Protein AF-A0A969QS92-F1 (afdb_monomer_lite)

pLDDT: mean 75.15, std 17.14, range [39.53, 95.5]

Sequence (93 aa):
MQKATPLILVLFLAATATFLSLRTPSPKVAPAPETKSAVPTPDEKKPPQTAKTDTAVTTKVTPRPWPQASSDIAVDSGATFGTLENGMRYIIY

Radius of gyration: 28.9 Å; chains: 1; bounding box: 85×34×48 Å

Foldseek 3Di:
DPVCVVVVVVVVVVVVVVVVVPPDDDPPPDPDDDDDDDDDDDDDDDDPPPDPPDPPDQDQDDADDDPVVVDPDDDDPQWDWDADRSRDIDIGD

Structure (mmCIF, N/CA/C/O backbone):
data_AF-A0A969QS92-F1
#
_entr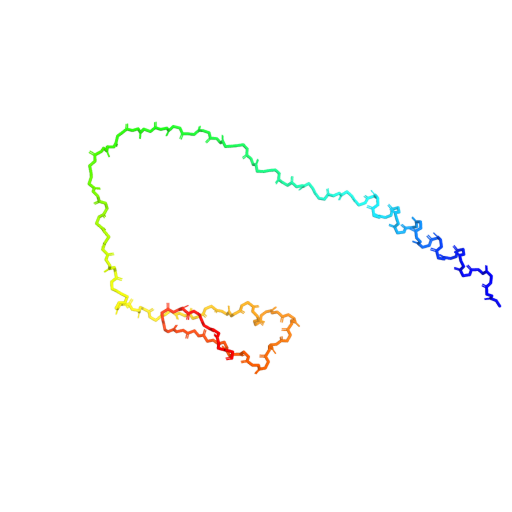y.id   AF-A0A969QS92-F1
#
loop_
_atom_site.group_PDB
_atom_site.id
_atom_site.type_symbol
_atom_site.label_atom_id
_atom_site.label_alt_id
_atom_site.label_comp_id
_atom_site.label_asym_id
_atom_site.label_entity_id
_atom_site.label_seq_id
_atom_site.pdbx_PDB_ins_code
_atom_site.Cartn_x
_atom_site.Cartn_y
_atom_site.Cartn_z
_atom_site.occupancy
_atom_site.B_iso_or_equiv
_atom_site.auth_seq_id
_atom_site.auth_comp_id
_atom_site.auth_asym_id
_atom_site.auth_atom_id
_atom_site.pdbx_PDB_model_num
ATOM 1 N N . MET A 1 1 ? 40.922 18.600 -23.308 1.00 53.62 1 MET A N 1
ATOM 2 C CA . MET A 1 1 ? 39.967 17.811 -24.121 1.00 53.62 1 MET A CA 1
ATOM 3 C C . MET A 1 1 ? 38.517 18.161 -23.739 1.00 53.62 1 MET A C 1
ATOM 5 O O . MET A 1 1 ? 37.822 17.332 -23.182 1.00 53.62 1 MET A O 1
ATOM 9 N N . GLN A 1 2 ? 38.056 19.398 -23.988 1.00 62.22 2 GLN A N 1
ATOM 10 C CA . GLN A 1 2 ? 36.732 19.901 -23.536 1.00 62.22 2 GLN A CA 1
ATOM 11 C C . GLN A 1 2 ? 35.783 20.303 -24.683 1.00 62.22 2 GLN A C 1
ATOM 13 O O . GLN A 1 2 ? 34.661 20.729 -24.439 1.00 62.22 2 GLN A O 1
ATOM 18 N N . LYS A 1 3 ? 36.214 20.188 -25.947 1.00 66.31 3 LYS A N 1
ATOM 19 C CA . LYS A 1 3 ? 35.459 20.719 -27.099 1.00 66.31 3 LYS A CA 1
ATOM 20 C C . LYS A 1 3 ? 34.402 19.760 -27.669 1.00 66.31 3 LYS A C 1
ATOM 22 O O . LYS A 1 3 ? 33.610 20.180 -28.501 1.00 66.31 3 LYS A O 1
ATOM 27 N N . ALA A 1 4 ? 34.375 18.500 -27.226 1.00 71.12 4 ALA A N 1
ATOM 28 C CA . ALA A 1 4 ? 33.439 17.485 -27.728 1.00 71.12 4 ALA A CA 1
ATOM 29 C C . ALA A 1 4 ? 32.167 17.340 -26.873 1.00 71.12 4 ALA A C 1
ATOM 31 O O . ALA A 1 4 ? 31.170 16.801 -27.344 1.00 71.12 4 ALA A O 1
ATOM 32 N N . THR A 1 5 ? 32.175 17.853 -25.641 1.00 74.81 5 THR A N 1
ATOM 33 C CA . THR A 1 5 ? 31.052 17.771 -24.697 1.00 74.81 5 THR A CA 1
ATOM 34 C C . THR A 1 5 ? 29.718 18.279 -25.262 1.00 74.81 5 THR A C 1
ATOM 36 O O . THR A 1 5 ? 28.731 17.556 -25.128 1.00 74.81 5 THR A O 1
ATOM 39 N N . PRO A 1 6 ? 29.635 19.448 -25.938 1.00 79.50 6 PRO A N 1
ATOM 40 C CA . PRO A 1 6 ? 28.355 19.901 -26.485 1.00 79.50 6 PRO A CA 1
ATOM 41 C C . PRO A 1 6 ? 27.856 19.000 -27.623 1.00 79.50 6 PRO A C 1
ATOM 43 O O . PRO A 1 6 ? 26.657 18.768 -27.737 1.00 79.50 6 PRO A O 1
ATOM 46 N N . LEU A 1 7 ? 28.762 18.436 -28.426 1.00 84.50 7 LEU A N 1
ATOM 47 C CA . LEU A 1 7 ? 28.401 17.564 -29.545 1.00 84.50 7 LEU A CA 1
ATOM 48 C C . LEU A 1 7 ? 27.865 16.213 -29.053 1.00 84.50 7 LEU A C 1
ATOM 50 O O . LEU A 1 7 ? 26.883 15.707 -29.588 1.00 84.50 7 LEU A O 1
ATOM 54 N N . ILE A 1 8 ? 28.451 15.673 -27.982 1.00 85.19 8 ILE A N 1
ATOM 55 C CA . ILE A 1 8 ? 27.971 14.450 -27.328 1.00 85.19 8 ILE A CA 1
ATOM 56 C C . ILE A 1 8 ? 26.578 14.673 -26.721 1.00 85.19 8 ILE A C 1
ATOM 58 O O . ILE A 1 8 ? 25.694 13.839 -26.908 1.00 85.19 8 ILE A O 1
ATOM 62 N N . LEU A 1 9 ? 26.344 15.808 -26.051 1.00 86.62 9 LEU A N 1
ATOM 63 C CA . LEU A 1 9 ? 25.036 16.126 -25.465 1.00 86.62 9 LEU A CA 1
ATOM 64 C C . LEU A 1 9 ? 23.934 16.251 -26.523 1.00 86.62 9 LEU A C 1
ATOM 66 O O . LEU A 1 9 ? 22.850 15.702 -26.338 1.00 86.62 9 LEU A O 1
ATOM 70 N N . VAL A 1 10 ? 24.216 16.913 -27.650 1.00 89.56 10 VAL A N 1
ATOM 71 C CA . VAL A 1 10 ? 23.263 17.009 -28.769 1.00 89.56 10 VAL A CA 1
ATOM 72 C C . VAL A 1 10 ? 22.968 15.629 -29.358 1.00 89.56 10 VAL A C 1
ATOM 74 O O . VAL A 1 10 ? 21.818 15.335 -29.677 1.00 89.56 10 VAL A O 1
ATOM 77 N N . LEU A 1 11 ? 23.971 14.752 -29.444 1.00 90.56 11 LEU A N 1
ATOM 78 C CA . LEU A 1 11 ? 23.796 13.398 -29.966 1.00 90.56 11 LEU A CA 1
ATOM 79 C C . LEU A 1 11 ? 22.919 12.533 -29.046 1.00 90.56 11 LEU A C 1
ATOM 81 O O . LEU A 1 11 ? 22.016 11.850 -29.529 1.00 90.56 11 LEU A O 1
ATOM 85 N N . PHE A 1 12 ? 23.101 12.623 -27.725 1.00 92.50 12 PHE A N 1
ATOM 86 C CA . PHE A 1 12 ? 22.213 11.965 -26.759 1.00 92.50 12 PHE A CA 1
ATOM 87 C C . PHE A 1 12 ? 20.788 12.526 -26.795 1.00 92.50 12 PHE A C 1
ATOM 89 O O . PHE A 1 12 ? 19.821 11.762 -26.728 1.00 92.50 12 PHE A O 1
ATOM 96 N N . LEU A 1 13 ? 20.637 13.844 -26.936 1.00 91.06 13 LEU A N 1
ATOM 97 C CA . LEU A 1 13 ? 19.325 14.482 -27.020 1.00 91.06 13 LEU A CA 1
ATOM 98 C C . LEU A 1 13 ? 18.573 14.065 -28.296 1.00 91.06 13 LEU A C 1
ATOM 100 O O . LEU A 1 13 ? 17.391 13.738 -28.241 1.00 91.06 13 LEU A O 1
ATOM 104 N N . ALA A 1 14 ? 19.263 13.998 -29.436 1.00 91.69 14 ALA A N 1
ATOM 105 C CA . ALA A 1 14 ? 18.679 13.538 -30.694 1.00 91.69 14 ALA A CA 1
ATOM 106 C C . ALA A 1 14 ? 18.292 12.049 -30.644 1.00 91.69 14 ALA A C 1
ATOM 108 O O . ALA A 1 14 ? 17.204 11.670 -31.090 1.00 91.69 14 ALA A O 1
ATOM 109 N N . ALA A 1 15 ? 19.144 11.202 -30.056 1.00 91.44 15 ALA A N 1
ATOM 110 C CA . ALA A 1 15 ? 18.867 9.776 -29.898 1.00 91.44 15 ALA A CA 1
ATOM 111 C C . ALA A 1 15 ? 17.652 9.525 -28.988 1.00 91.44 15 ALA A C 1
ATOM 113 O O . ALA A 1 15 ? 16.764 8.744 -29.333 1.00 91.44 15 ALA A O 1
ATOM 114 N N . THR A 1 16 ? 17.569 10.229 -27.857 1.00 87.50 16 THR A N 1
ATOM 115 C CA . THR A 1 16 ? 16.434 10.113 -26.929 1.00 87.50 16 THR A CA 1
ATOM 116 C C . THR A 1 16 ? 15.139 10.637 -27.545 1.00 87.50 16 THR A C 1
ATOM 118 O O . THR A 1 16 ? 14.125 9.945 -27.475 1.00 87.50 16 THR A O 1
ATOM 121 N N . ALA A 1 17 ? 15.163 11.782 -28.233 1.00 87.19 17 ALA A N 1
ATOM 122 C CA . ALA A 1 17 ? 13.993 12.310 -28.937 1.00 87.19 17 ALA A CA 1
ATOM 123 C C . ALA A 1 17 ? 13.472 11.343 -30.015 1.00 87.19 17 ALA A C 1
ATOM 125 O O . ALA A 1 17 ? 12.267 11.122 -30.120 1.00 87.19 17 ALA A O 1
ATOM 126 N N . THR A 1 18 ? 14.370 10.709 -30.773 1.00 87.50 18 THR A N 1
ATOM 127 C CA . THR A 1 18 ? 13.991 9.721 -31.796 1.00 87.50 18 THR A CA 1
ATOM 128 C C . THR A 1 18 ? 13.379 8.470 -31.164 1.00 87.50 18 THR A C 1
ATOM 130 O O . THR A 1 18 ? 12.360 7.974 -31.640 1.00 87.50 18 THR A O 1
ATOM 133 N N . PHE A 1 19 ? 13.941 7.992 -30.050 1.00 87.06 19 PHE A N 1
ATOM 134 C CA . PHE A 1 19 ? 13.401 6.856 -29.301 1.00 87.06 19 PHE A CA 1
ATOM 135 C C . PHE A 1 19 ? 12.005 7.142 -28.724 1.00 87.06 19 PHE A C 1
ATOM 137 O O . PHE A 1 19 ? 11.105 6.313 -28.843 1.00 87.06 19 PHE A O 1
ATOM 144 N N . LEU A 1 20 ? 11.802 8.327 -28.142 1.00 83.06 20 LEU A N 1
ATOM 145 C CA . LEU A 1 20 ? 10.493 8.780 -27.662 1.00 83.06 20 LEU A CA 1
ATOM 146 C C . LEU A 1 20 ? 9.483 8.941 -28.807 1.00 83.06 20 LEU A C 1
ATOM 148 O O . LEU A 1 20 ? 8.321 8.594 -28.627 1.00 83.06 20 LEU A O 1
ATOM 152 N N . SER A 1 21 ? 9.926 9.411 -29.975 1.00 81.38 21 SER A N 1
ATOM 153 C CA . SER A 1 21 ? 9.077 9.579 -31.162 1.00 81.38 21 SER A CA 1
ATOM 154 C C . SER A 1 21 ? 8.644 8.238 -31.774 1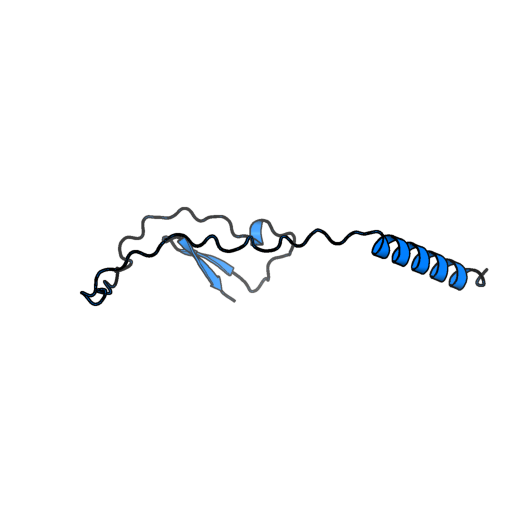.00 81.38 21 SER A C 1
ATOM 156 O O . SER A 1 21 ? 7.499 8.079 -32.188 1.00 81.38 21 SER A O 1
ATOM 158 N N . LEU A 1 22 ? 9.532 7.236 -31.778 1.00 84.31 22 LEU A N 1
ATOM 159 C CA . LEU A 1 22 ? 9.233 5.877 -32.253 1.00 84.31 22 LEU A CA 1
ATOM 160 C C . LEU A 1 22 ? 8.406 5.055 -31.256 1.00 84.31 22 LEU A C 1
ATOM 162 O O . LEU A 1 22 ? 7.842 4.024 -31.627 1.00 84.31 22 LEU A O 1
ATOM 166 N N . ARG A 1 23 ? 8.322 5.480 -29.990 1.00 78.31 23 ARG A N 1
ATOM 167 C CA . ARG A 1 23 ? 7.503 4.805 -28.987 1.00 78.31 23 ARG A CA 1
ATOM 168 C C . ARG A 1 23 ? 6.033 5.088 -29.282 1.00 78.31 23 ARG A C 1
ATOM 170 O O . ARG A 1 23 ? 5.488 6.112 -28.884 1.00 78.31 23 ARG A O 1
ATOM 177 N N . THR A 1 24 ? 5.383 4.159 -29.977 1.00 71.44 24 THR A N 1
ATOM 178 C CA . THR A 1 24 ? 3.938 4.198 -30.207 1.00 71.44 24 THR A CA 1
ATOM 179 C C . THR A 1 24 ? 3.227 4.312 -28.853 1.00 71.44 24 THR A C 1
ATOM 181 O O . THR A 1 24 ? 3.485 3.482 -27.973 1.00 71.44 24 THR A O 1
ATOM 184 N N . PRO A 1 25 ? 2.364 5.320 -28.631 1.00 69.56 25 PRO A N 1
ATOM 185 C CA . PRO A 1 25 ? 1.537 5.340 -27.437 1.00 69.56 25 PRO A CA 1
ATOM 186 C C . PRO A 1 25 ? 0.683 4.073 -27.442 1.00 69.56 25 PRO A C 1
ATOM 188 O O . PRO A 1 25 ? 0.063 3.746 -28.457 1.00 69.56 25 PRO A O 1
ATOM 191 N N . SER A 1 26 ? 0.674 3.342 -26.324 1.00 62.00 26 SER A N 1
ATOM 192 C CA . SER A 1 26 ? -0.217 2.196 -26.159 1.00 62.00 26 SER A CA 1
ATOM 193 C C . SER A 1 26 ? -1.634 2.623 -26.540 1.00 62.00 26 SER A C 1
ATOM 195 O O . SER A 1 26 ? -2.063 3.699 -26.102 1.00 62.00 26 SER A O 1
ATOM 197 N N . PRO A 1 27 ? -2.366 1.834 -27.346 1.00 56.44 27 PRO A N 1
ATOM 198 C CA . PRO A 1 27 ? -3.733 2.169 -27.690 1.00 56.44 27 PRO A CA 1
ATOM 199 C C . PRO A 1 27 ? -4.513 2.335 -26.389 1.00 56.44 27 PRO A C 1
ATOM 201 O O . PRO A 1 27 ? -4.661 1.402 -25.599 1.00 56.44 27 PRO A O 1
ATOM 204 N N . LYS A 1 28 ? -4.979 3.563 -26.149 1.00 60.34 28 LYS A N 1
ATOM 205 C CA . LYS A 1 28 ? -5.993 3.829 -25.141 1.00 60.34 28 LYS A CA 1
ATOM 206 C C . LYS A 1 28 ? -7.197 3.006 -25.570 1.00 60.34 28 LYS A C 1
ATOM 208 O O . LYS A 1 28 ? -7.819 3.324 -26.579 1.00 60.34 28 LYS A O 1
ATOM 213 N N . VAL A 1 29 ? -7.478 1.928 -24.843 1.00 59.53 29 VAL A N 1
ATOM 214 C CA . VAL A 1 29 ? -8.731 1.191 -24.981 1.00 59.53 29 VAL A CA 1
ATOM 215 C C . VAL A 1 29 ? -9.841 2.214 -24.762 1.00 59.53 29 VAL A C 1
ATOM 217 O O . VAL A 1 29 ? -10.038 2.710 -23.652 1.00 59.53 29 VAL A O 1
ATOM 220 N N . ALA A 1 30 ? -10.484 2.619 -25.855 1.00 56.69 30 ALA A N 1
ATOM 221 C CA . ALA A 1 30 ? -11.716 3.374 -25.799 1.00 56.69 30 ALA A CA 1
ATOM 222 C C . ALA A 1 30 ? -12.762 2.486 -25.105 1.00 56.69 30 ALA A C 1
ATOM 224 O O . ALA A 1 30 ? -12.785 1.278 -25.368 1.00 56.69 30 ALA A O 1
ATOM 225 N N . PRO A 1 31 ? -13.611 3.035 -24.220 1.00 52.78 31 PRO A N 1
ATOM 226 C CA . PRO A 1 31 ? -14.744 2.285 -23.705 1.00 52.78 31 PRO A CA 1
ATOM 227 C C . PRO A 1 31 ? -15.583 1.820 -24.896 1.00 52.78 31 PRO A C 1
ATOM 229 O O . PRO A 1 31 ? -15.889 2.611 -25.791 1.00 52.78 31 PRO A O 1
ATOM 232 N N . ALA A 1 32 ? -15.903 0.529 -24.926 1.00 52.97 32 ALA A N 1
ATOM 233 C CA . ALA A 1 32 ? -16.825 -0.025 -25.899 1.00 52.97 32 ALA A CA 1
ATOM 234 C C . ALA A 1 32 ? -18.162 0.748 -25.856 1.00 52.97 32 ALA A C 1
ATOM 236 O O . ALA A 1 32 ? -18.588 1.159 -24.773 1.00 52.97 32 ALA A O 1
ATOM 237 N N . PRO A 1 33 ? -18.813 0.962 -27.012 1.00 48.03 33 PRO A N 1
ATOM 238 C CA . PRO A 1 33 ? -20.095 1.643 -27.081 1.00 48.03 33 PRO A CA 1
ATOM 239 C C . PRO A 1 33 ? -21.141 0.877 -26.271 1.00 48.03 33 PRO A C 1
ATOM 241 O O . PRO A 1 33 ? -21.224 -0.349 -26.322 1.00 48.03 33 PRO A O 1
ATOM 244 N N . GLU A 1 34 ? -21.932 1.638 -25.525 1.00 51.03 34 GLU A N 1
ATOM 245 C CA . GLU A 1 34 ? -23.068 1.177 -24.742 1.00 51.03 34 GLU A CA 1
ATOM 246 C C . GLU A 1 34 ? -24.043 0.393 -25.630 1.00 51.03 34 GLU A C 1
ATOM 248 O O . GLU A 1 34 ? -24.768 0.951 -26.460 1.00 51.03 34 GLU A O 1
ATOM 253 N N . THR A 1 35 ? -24.078 -0.926 -25.449 1.00 39.53 35 THR A N 1
ATOM 254 C CA . THR A 1 35 ? -25.147 -1.758 -25.991 1.00 39.53 35 THR A CA 1
ATOM 255 C C . THR A 1 35 ? -26.421 -1.436 -25.219 1.00 39.53 35 THR A C 1
ATOM 257 O O . THR A 1 35 ? -26.616 -1.881 -24.089 1.00 39.53 35 THR A O 1
ATOM 260 N N . LYS A 1 36 ? -27.301 -0.649 -25.843 1.00 51.09 36 LYS A N 1
ATOM 261 C CA . LYS A 1 36 ? -28.714 -0.547 -25.470 1.00 51.09 36 LYS A CA 1
ATOM 262 C C . LYS A 1 36 ? -29.306 -1.956 -25.381 1.00 51.09 36 LYS A C 1
ATOM 264 O O . LYS A 1 36 ? -29.486 -2.601 -26.409 1.00 51.09 36 LYS A O 1
ATOM 269 N N . SER A 1 37 ? -29.674 -2.384 -24.179 1.00 43.16 37 SER A N 1
ATOM 270 C CA . SER A 1 37 ? -30.603 -3.494 -23.973 1.00 43.16 37 SER A CA 1
ATOM 271 C C . SER A 1 37 ? -31.766 -3.018 -23.115 1.00 43.16 37 SER A C 1
ATOM 273 O O . SER A 1 37 ? -31.622 -2.777 -21.924 1.00 43.16 37 SER A O 1
ATOM 275 N N . ALA A 1 38 ? -32.887 -2.841 -23.812 1.00 42.34 38 ALA A N 1
ATOM 276 C CA . ALA A 1 38 ? -34.270 -3.017 -23.385 1.00 42.34 38 ALA A CA 1
ATOM 277 C C . ALA A 1 38 ? -34.661 -2.610 -21.951 1.00 42.34 38 ALA A C 1
ATOM 279 O O . ALA A 1 38 ? -34.448 -3.327 -20.978 1.00 42.34 38 ALA A O 1
ATOM 280 N N . VAL A 1 39 ? -35.401 -1.504 -21.887 1.00 47.66 39 VAL A N 1
ATOM 281 C CA . VAL A 1 39 ? -36.393 -1.218 -20.845 1.00 47.66 39 VAL A CA 1
ATOM 282 C C . VAL A 1 39 ? -37.461 -2.323 -20.831 1.00 47.66 39 VAL A C 1
ATOM 284 O O . VAL A 1 39 ? -37.984 -2.670 -21.892 1.00 47.66 39 VAL A O 1
ATOM 287 N N . PRO A 1 40 ? -37.872 -2.779 -19.639 1.00 45.62 40 PRO A N 1
ATOM 288 C CA . PRO A 1 40 ? -39.294 -2.836 -19.344 1.00 45.62 40 PRO A CA 1
ATOM 289 C C . PRO A 1 40 ? -39.602 -1.975 -18.109 1.00 45.62 40 PRO A C 1
ATOM 291 O O . PRO A 1 40 ? -39.042 -2.161 -17.034 1.00 45.62 40 PRO A O 1
ATOM 294 N N . THR A 1 41 ? -40.502 -1.010 -18.266 1.00 45.16 41 THR A N 1
ATOM 295 C CA . THR A 1 41 ? -41.344 -0.488 -17.172 1.00 45.16 41 THR A CA 1
ATOM 296 C C . THR A 1 41 ? -42.465 -1.527 -16.991 1.00 45.16 41 THR A C 1
ATOM 298 O O . THR A 1 41 ? -42.933 -1.994 -18.034 1.00 45.16 41 THR A O 1
ATOM 301 N N . PRO A 1 42 ? -42.887 -1.971 -15.782 1.00 50.97 42 PRO A N 1
ATOM 302 C CA . PRO A 1 42 ? -43.344 -1.163 -14.630 1.00 50.97 42 PRO A CA 1
ATOM 303 C C . PRO A 1 42 ? -42.831 -1.700 -13.260 1.00 50.97 42 PRO A C 1
ATOM 305 O O . PRO A 1 42 ? -42.267 -2.781 -13.185 1.00 50.97 42 PRO A O 1
ATOM 308 N N . ASP A 1 43 ? -42.832 -0.966 -12.145 1.00 44.62 43 ASP A N 1
ATOM 309 C CA . ASP A 1 43 ? -44.019 -0.654 -11.343 1.00 44.62 43 ASP A CA 1
ATOM 310 C C . ASP A 1 43 ? -43.725 0.444 -10.307 1.00 44.62 43 ASP A C 1
ATOM 312 O O . ASP A 1 43 ? -42.734 0.423 -9.573 1.00 44.62 43 ASP A O 1
ATOM 316 N N . GLU A 1 44 ? -44.655 1.384 -10.215 1.00 60.75 44 GLU A N 1
ATOM 317 C CA . GLU A 1 44 ? -44.754 2.382 -9.163 1.00 60.75 44 GLU A CA 1
ATOM 318 C C . GLU A 1 44 ? -45.479 1.766 -7.954 1.00 60.75 44 GLU A C 1
ATOM 320 O O . GLU A 1 44 ? -46.705 1.779 -7.901 1.00 60.75 44 GLU A O 1
ATOM 325 N N . LYS A 1 45 ? -44.752 1.229 -6.959 1.00 57.62 45 LYS A N 1
ATOM 326 C CA . LYS A 1 45 ? -45.190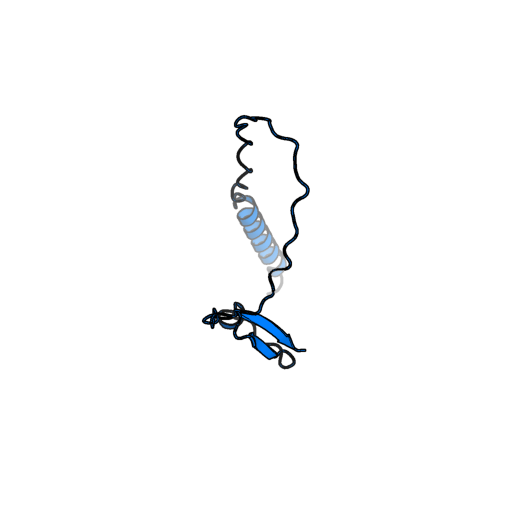 1.258 -5.544 1.00 57.62 45 LYS A CA 1
ATOM 327 C C . LYS A 1 45 ? -44.157 0.692 -4.570 1.00 57.62 45 LYS A C 1
ATOM 329 O O . LYS A 1 45 ? -43.900 -0.507 -4.551 1.00 57.62 45 LYS A O 1
ATOM 334 N N . LYS A 1 46 ? -43.721 1.578 -3.667 1.00 54.97 46 LYS A N 1
ATOM 335 C CA . LYS A 1 46 ? -43.371 1.397 -2.241 1.00 54.97 46 LYS A CA 1
ATOM 336 C C . LYS A 1 46 ? -42.035 2.092 -1.944 1.00 54.97 46 LYS A C 1
ATOM 338 O O . LYS A 1 46 ? -41.033 1.740 -2.562 1.00 54.97 46 LYS A O 1
ATOM 343 N N . PRO A 1 47 ? -41.990 3.071 -1.017 1.00 58.19 47 PRO A N 1
ATOM 344 C CA . PRO A 1 47 ? -40.717 3.643 -0.598 1.00 58.19 47 PRO A CA 1
ATOM 345 C C . PRO A 1 47 ? -39.821 2.512 -0.072 1.00 58.19 47 PRO A C 1
ATOM 347 O O . PRO A 1 47 ? -40.321 1.652 0.666 1.00 58.19 47 PRO A O 1
ATOM 350 N N . PRO A 1 48 ? -38.530 2.465 -0.451 1.00 60.03 48 PRO A N 1
ATOM 351 C CA . PRO A 1 48 ? -37.622 1.461 0.075 1.00 60.03 48 PRO A CA 1
ATOM 352 C C . PRO A 1 48 ? -37.581 1.620 1.595 1.00 60.03 48 PRO A C 1
ATOM 354 O O . PRO A 1 48 ? -37.196 2.669 2.111 1.00 60.03 48 PRO A O 1
ATOM 357 N N . GLN A 1 49 ? -38.023 0.594 2.325 1.00 60.47 49 GLN A N 1
ATOM 358 C CA . GLN A 1 49 ? -37.773 0.529 3.758 1.00 60.47 49 GLN A CA 1
ATOM 359 C C . GLN A 1 49 ? -36.260 0.445 3.943 1.00 60.47 49 GLN A C 1
ATOM 361 O O . GLN A 1 49 ? -35.637 -0.561 3.610 1.00 60.47 49 GLN A O 1
ATOM 366 N N . THR A 1 50 ? -35.665 1.510 4.468 1.00 64.06 50 THR A N 1
ATOM 367 C CA . THR A 1 50 ? -34.283 1.501 4.929 1.00 64.06 50 THR A CA 1
ATOM 368 C C . THR A 1 50 ? -34.243 0.773 6.266 1.00 64.06 50 THR A C 1
ATOM 370 O O . THR A 1 50 ? -34.356 1.365 7.339 1.00 64.06 50 THR A O 1
ATOM 373 N N . ALA A 1 51 ? -34.120 -0.552 6.212 1.00 66.81 51 ALA A N 1
ATOM 374 C CA . ALA A 1 51 ? -33.723 -1.308 7.386 1.00 66.81 51 ALA A CA 1
ATOM 375 C C . ALA A 1 51 ? -32.317 -0.837 7.779 1.00 66.81 51 ALA A C 1
ATOM 377 O O . ALA A 1 51 ? -31.368 -0.967 7.004 1.00 66.81 51 ALA A O 1
ATOM 378 N N . LYS A 1 52 ? -32.178 -0.260 8.977 1.00 62.12 52 LYS A N 1
ATOM 379 C CA . LYS A 1 52 ? -30.865 -0.144 9.608 1.00 62.12 52 LYS A CA 1
ATOM 380 C C . LYS A 1 52 ? -30.448 -1.563 9.967 1.00 62.12 52 LYS A C 1
ATOM 382 O O . LYS A 1 52 ? -30.916 -2.105 10.963 1.00 62.12 52 LYS A O 1
ATOM 387 N N . THR A 1 53 ? -29.639 -2.181 9.115 1.00 60.25 53 THR A N 1
ATOM 388 C CA . THR A 1 53 ? -28.968 -3.432 9.456 1.00 60.25 53 THR A CA 1
ATOM 389 C C . THR A 1 53 ? -28.029 -3.121 10.608 1.00 60.25 53 THR A C 1
ATOM 391 O O . THR A 1 53 ? -27.011 -2.458 10.423 1.00 60.25 53 THR A O 1
ATOM 394 N N . ASP A 1 54 ? -28.428 -3.523 11.808 1.00 57.50 54 ASP A N 1
ATOM 395 C CA . ASP A 1 54 ? -27.575 -3.470 12.981 1.00 57.50 54 ASP A CA 1
ATOM 396 C C . ASP A 1 54 ? -26.375 -4.396 12.733 1.00 57.50 54 ASP A C 1
ATOM 398 O O . ASP A 1 54 ? -26.538 -5.583 12.434 1.00 57.50 54 ASP A O 1
ATOM 402 N N . THR A 1 55 ? -25.164 -3.843 12.794 1.00 58.97 55 THR A N 1
ATOM 403 C CA . THR A 1 55 ? -23.885 -4.537 12.561 1.00 58.97 55 THR A CA 1
ATOM 404 C C . THR A 1 55 ? -23.541 -5.422 13.768 1.00 58.97 55 THR A C 1
ATOM 406 O O . THR A 1 55 ? -22.430 -5.398 14.285 1.00 58.97 55 THR A O 1
ATOM 409 N N . ALA A 1 56 ? -24.503 -6.183 14.285 1.00 58.00 56 ALA A N 1
ATOM 410 C CA . ALA A 1 56 ? -24.338 -6.947 1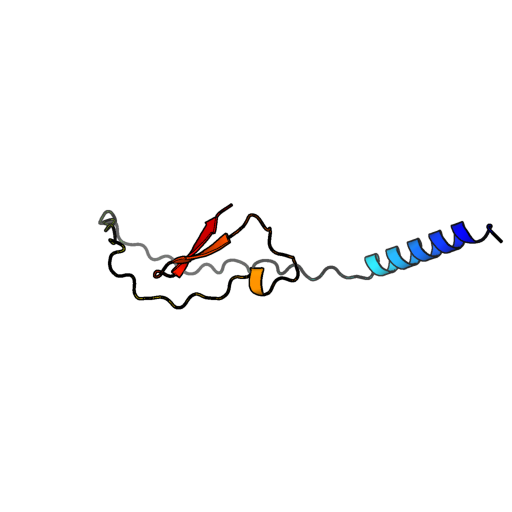5.520 1.00 58.00 56 ALA A CA 1
ATOM 411 C C . ALA A 1 56 ? -23.820 -8.375 15.285 1.00 58.00 56 ALA A C 1
ATOM 413 O O . ALA A 1 56 ? -23.396 -9.035 16.229 1.00 58.00 56 ALA A O 1
ATOM 414 N N . VAL A 1 57 ? -23.787 -8.858 14.039 1.00 60.09 57 VAL A N 1
ATOM 415 C CA . VAL A 1 57 ? -23.223 -10.178 13.716 1.00 60.09 57 VAL A CA 1
ATOM 416 C C . VAL A 1 57 ? -21.961 -9.998 12.889 1.00 60.09 57 VAL A C 1
ATOM 418 O O . VAL A 1 57 ? -21.925 -10.198 11.677 1.00 60.09 57 VAL A O 1
ATOM 421 N N . THR A 1 58 ? -20.901 -9.581 13.574 1.00 60.47 58 THR A N 1
ATOM 422 C CA . THR A 1 58 ? -19.547 -9.634 13.032 1.00 60.47 58 THR A CA 1
ATOM 423 C C . THR A 1 58 ? -19.093 -11.091 13.050 1.00 60.47 58 THR A C 1
ATOM 425 O O . THR A 1 58 ? -18.582 -11.599 14.045 1.00 60.47 58 THR A O 1
ATOM 428 N N . THR A 1 59 ? -19.303 -11.807 11.949 1.00 70.31 59 THR A N 1
ATOM 429 C CA . THR A 1 59 ? -18.544 -13.035 11.699 1.00 70.31 59 THR A CA 1
ATOM 430 C C . THR A 1 59 ? -17.070 -12.660 11.628 1.00 70.31 59 THR A C 1
ATOM 432 O O . THR A 1 59 ? -16.721 -11.774 10.850 1.00 70.31 59 THR A O 1
ATOM 435 N N . LYS A 1 60 ? -16.215 -13.310 12.426 1.00 75.69 60 LYS A N 1
ATOM 436 C CA . LYS A 1 60 ? -14.764 -13.080 12.428 1.00 75.69 60 LYS A CA 1
ATOM 437 C C . LYS A 1 60 ? -14.216 -13.196 11.004 1.00 75.69 60 LYS A C 1
ATOM 439 O O . LYS A 1 60 ? -14.199 -14.286 10.434 1.00 75.69 60 LYS A O 1
ATOM 444 N N . VAL A 1 61 ? -13.781 -12.074 10.435 1.00 82.44 61 VAL A N 1
ATOM 445 C CA . VAL A 1 61 ? -13.229 -12.020 9.077 1.00 82.44 61 VAL A CA 1
ATOM 446 C C . VAL A 1 61 ? -11.717 -12.173 9.154 1.00 82.44 61 VAL A C 1
ATOM 448 O O . VAL A 1 61 ? -11.056 -11.456 9.902 1.00 82.44 61 VAL A O 1
ATOM 451 N N . THR A 1 62 ? -11.144 -13.082 8.364 1.00 86.19 62 THR A N 1
ATOM 452 C CA . THR A 1 62 ? -9.687 -13.162 8.206 1.00 86.19 62 THR A CA 1
ATOM 453 C C . THR A 1 62 ? -9.181 -11.903 7.493 1.00 86.19 62 THR A C 1
ATOM 455 O O . THR A 1 62 ? -9.572 -11.665 6.344 1.00 86.19 62 THR A O 1
ATOM 458 N N . PRO A 1 63 ? -8.307 -11.091 8.117 1.00 84.88 63 PRO A N 1
ATOM 459 C CA . PRO A 1 63 ? -7.794 -9.883 7.486 1.00 84.88 63 PRO A CA 1
ATOM 460 C C . PRO A 1 63 ? -6.980 -10.208 6.234 1.00 84.88 63 PRO A C 1
ATOM 462 O O . PRO A 1 63 ? -6.047 -11.010 6.267 1.00 84.88 63 PRO A O 1
ATOM 465 N N . ARG A 1 64 ? -7.295 -9.543 5.120 1.00 88.94 64 ARG A N 1
ATOM 466 C CA . ARG A 1 64 ? -6.413 -9.547 3.946 1.00 88.94 64 ARG A CA 1
ATOM 467 C C . ARG A 1 64 ? -5.160 -8.709 4.257 1.00 88.94 64 ARG A C 1
ATOM 469 O O . ARG A 1 64 ? -5.317 -7.658 4.890 1.00 88.94 64 ARG A O 1
ATOM 476 N N . PRO A 1 65 ? -3.967 -9.075 3.749 1.00 90.94 65 PRO A N 1
ATOM 477 C CA . PRO A 1 65 ? -2.765 -8.254 3.882 1.00 90.94 65 PRO A CA 1
ATOM 478 C C . PRO A 1 65 ? -2.967 -6.808 3.411 1.00 90.94 65 PRO A C 1
ATOM 480 O O . PRO A 1 65 ? -3.725 -6.535 2.469 1.00 90.94 65 PRO A O 1
ATOM 483 N N . TRP A 1 66 ? -2.298 -5.876 4.087 1.00 91.94 66 TRP A N 1
ATOM 484 C CA . TRP A 1 66 ? -2.262 -4.474 3.682 1.00 91.94 66 TRP A CA 1
ATOM 485 C C . TRP A 1 66 ? -1.488 -4.320 2.366 1.00 91.94 66 TRP A C 1
ATOM 487 O O . TRP A 1 66 ? -0.438 -4.941 2.227 1.00 91.94 66 TRP A O 1
ATOM 497 N N . PRO A 1 67 ? -1.937 -3.471 1.421 1.00 90.38 67 PRO A N 1
ATOM 498 C CA . PRO A 1 67 ? -1.191 -3.210 0.183 1.00 90.38 67 PRO A CA 1
ATOM 499 C C . PRO A 1 67 ? 0.229 -2.691 0.437 1.00 90.38 67 PRO A C 1
ATOM 501 O O . PRO A 1 67 ? 1.157 -3.013 -0.298 1.00 90.38 67 PRO A O 1
ATOM 504 N N . GLN A 1 68 ? 0.401 -1.934 1.522 1.00 90.12 68 GLN A N 1
ATOM 505 C CA . GLN A 1 68 ? 1.703 -1.457 1.972 1.00 90.12 68 GLN A CA 1
ATOM 506 C C . GLN A 1 68 ? 2.672 -2.604 2.293 1.00 90.12 68 GLN A C 1
ATOM 508 O O . GLN A 1 68 ? 3.861 -2.464 2.053 1.00 90.12 68 GLN A O 1
ATOM 513 N N . ALA A 1 69 ? 2.191 -3.754 2.777 1.00 89.75 69 ALA A N 1
ATOM 514 C CA . ALA A 1 69 ? 3.060 -4.889 3.095 1.00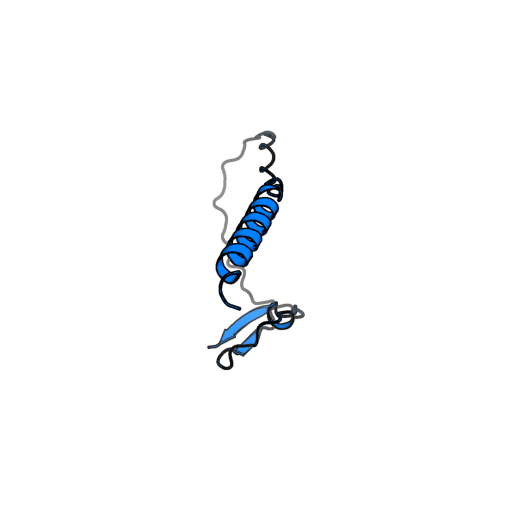 89.75 69 ALA A CA 1
ATOM 515 C C . ALA A 1 69 ? 3.748 -5.482 1.850 1.00 89.75 69 ALA A C 1
ATOM 517 O O . ALA A 1 69 ? 4.760 -6.162 1.975 1.00 89.75 69 ALA A O 1
ATOM 518 N N . SER A 1 70 ? 3.198 -5.230 0.659 1.00 94.12 70 SER A N 1
ATOM 519 C CA . SER A 1 70 ? 3.801 -5.582 -0.633 1.00 94.12 70 SER A CA 1
ATOM 520 C C . SER A 1 70 ? 4.499 -4.408 -1.328 1.00 94.12 70 SER A C 1
ATOM 522 O O . SER A 1 70 ? 4.938 -4.555 -2.464 1.00 94.12 70 SER A O 1
ATOM 524 N N . SER A 1 71 ? 4.549 -3.241 -0.687 1.00 93.44 71 SER A N 1
ATOM 525 C CA . SER A 1 71 ? 5.160 -2.032 -1.236 1.00 93.44 71 SER A CA 1
ATOM 526 C C . SER A 1 71 ? 6.668 -2.029 -0.987 1.00 93.44 71 SER A C 1
ATOM 528 O O . SER A 1 71 ? 7.141 -2.514 0.037 1.00 93.44 71 SER A O 1
ATOM 530 N N . ASP A 1 72 ? 7.417 -1.439 -1.910 1.00 95.50 72 ASP A N 1
ATOM 531 C CA . ASP A 1 72 ? 8.849 -1.142 -1.797 1.00 95.50 72 ASP A CA 1
ATOM 532 C C . ASP A 1 72 ? 9.131 0.155 -1.013 1.00 95.50 72 ASP A C 1
ATOM 534 O O . ASP A 1 72 ? 10.273 0.454 -0.664 1.00 95.50 72 ASP A O 1
ATOM 538 N N . ILE A 1 73 ? 8.084 0.921 -0.708 1.00 92.00 73 ILE A N 1
ATOM 539 C CA . ILE A 1 73 ? 8.156 2.168 0.056 1.00 92.00 73 ILE A CA 1
ATOM 540 C C . ILE A 1 73 ? 8.091 1.874 1.559 1.00 92.00 73 ILE A C 1
ATOM 542 O O . ILE A 1 73 ? 7.188 1.176 2.027 1.00 92.00 73 ILE A O 1
ATOM 546 N N . ALA A 1 74 ? 9.022 2.459 2.317 1.00 91.50 74 ALA A N 1
ATOM 547 C CA . ALA A 1 74 ? 9.067 2.347 3.771 1.00 91.50 74 ALA A CA 1
ATOM 548 C C . ALA A 1 74 ? 7.794 2.893 4.443 1.00 91.50 74 ALA A C 1
ATOM 550 O O . ALA A 1 74 ? 7.170 3.847 3.977 1.00 91.50 74 ALA A O 1
ATOM 551 N N . VAL A 1 75 ? 7.428 2.281 5.568 1.00 91.25 75 VAL A N 1
ATOM 552 C CA . VAL A 1 75 ? 6.297 2.716 6.391 1.00 91.25 75 VAL A CA 1
ATOM 553 C C . VAL A 1 75 ? 6.632 4.023 7.105 1.00 91.25 75 VAL A C 1
ATOM 555 O O . VAL A 1 75 ? 7.738 4.176 7.621 1.00 91.25 75 VAL A O 1
ATOM 558 N N . ASP A 1 76 ? 5.672 4.947 7.157 1.00 93.00 76 ASP A N 1
ATOM 559 C CA . ASP A 1 76 ? 5.767 6.125 8.019 1.00 93.00 76 ASP A CA 1
ATOM 560 C C . ASP A 1 76 ? 5.8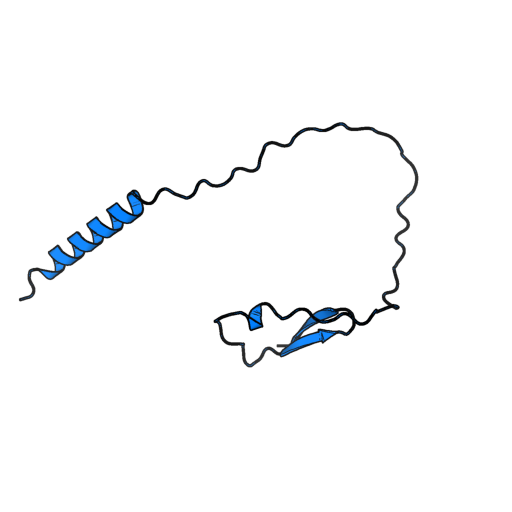20 5.681 9.487 1.00 93.00 76 ASP A C 1
ATOM 562 O O . ASP A 1 76 ? 4.959 4.928 9.942 1.00 93.00 76 ASP A O 1
ATOM 566 N N . SER A 1 77 ? 6.820 6.149 10.236 1.00 92.19 77 SER A N 1
ATOM 567 C CA . SER A 1 77 ? 6.998 5.790 11.643 1.00 92.19 77 SER A CA 1
ATOM 568 C C . SER A 1 77 ? 5.884 6.306 12.559 1.00 92.19 77 SER A C 1
ATOM 570 O O . SER A 1 77 ? 5.758 5.807 13.673 1.00 92.19 77 SER A O 1
ATOM 572 N N . GLY A 1 78 ? 5.095 7.295 12.121 1.00 94.75 78 GLY A N 1
ATOM 573 C CA . GLY A 1 78 ? 3.897 7.748 12.836 1.00 94.75 78 GLY A CA 1
ATOM 574 C C . GLY A 1 78 ? 2.656 6.889 12.572 1.00 94.75 78 GLY A C 1
ATOM 575 O O . GLY A 1 78 ? 1.707 6.927 13.348 1.00 94.75 78 GLY A O 1
ATOM 576 N N . ALA A 1 79 ? 2.650 6.080 11.508 1.00 93.38 79 ALA A N 1
ATOM 577 C CA . ALA A 1 79 ? 1.457 5.368 11.071 1.00 93.38 79 ALA A CA 1
ATOM 578 C C . ALA A 1 79 ? 1.361 3.954 11.670 1.00 93.38 79 ALA A C 1
ATOM 580 O O . ALA A 1 79 ? 2.229 3.106 11.461 1.00 93.38 79 ALA A O 1
ATOM 581 N N . THR A 1 80 ? 0.246 3.656 12.344 1.00 93.38 80 THR A N 1
ATOM 582 C CA . THR A 1 80 ? -0.081 2.305 12.834 1.00 93.38 80 THR A CA 1
ATOM 583 C C . THR A 1 80 ? -1.236 1.699 12.042 1.00 93.38 80 THR A C 1
ATOM 585 O O . THR A 1 80 ? -2.332 2.257 12.011 1.00 93.38 80 THR A O 1
ATOM 588 N N . PHE A 1 81 ? -1.010 0.527 11.443 1.00 93.00 81 PHE A N 1
ATOM 589 C CA . PHE A 1 81 ? -1.982 -0.188 10.608 1.00 93.00 81 PHE A CA 1
ATOM 590 C C . PHE A 1 81 ? -2.660 -1.313 11.391 1.00 93.00 81 PHE A C 1
ATOM 592 O O . PHE A 1 81 ? -1.990 -2.118 12.034 1.00 93.00 81 PHE A O 1
ATOM 599 N N . GLY A 1 82 ? -3.986 -1.420 11.292 1.00 92.69 82 GLY A N 1
ATOM 600 C CA . GLY A 1 82 ? -4.740 -2.464 11.985 1.00 92.69 82 GLY A CA 1
ATOM 601 C C . GLY A 1 82 ? -5.992 -2.923 11.248 1.00 92.69 82 GLY A C 1
ATOM 602 O O . GLY A 1 82 ? -6.373 -2.402 10.197 1.00 92.69 82 GLY A O 1
ATOM 603 N N . THR A 1 83 ? -6.623 -3.977 11.757 1.00 93.12 83 THR A N 1
ATOM 604 C CA . THR A 1 83 ? -7.886 -4.495 11.219 1.00 93.12 83 THR A CA 1
ATOM 605 C C . THR A 1 83 ? -8.757 -4.990 12.363 1.00 93.12 83 THR A C 1
ATOM 607 O O . THR A 1 83 ? -8.288 -5.724 13.228 1.00 93.12 83 THR A O 1
ATOM 610 N N . LEU A 1 84 ? -10.011 -4.551 12.377 1.00 89.31 84 LEU A N 1
ATOM 611 C CA . LEU A 1 84 ? -11.026 -4.957 13.342 1.00 89.31 84 LEU A CA 1
ATOM 612 C C . LEU A 1 84 ? -11.547 -6.365 13.019 1.00 89.31 84 LEU A C 1
ATOM 614 O O . LEU A 1 84 ? -11.382 -6.863 11.906 1.00 89.31 84 LEU A O 1
ATOM 618 N N . GLU A 1 85 ? -12.226 -7.001 13.974 1.00 86.88 85 GLU A N 1
ATOM 619 C CA . GLU A 1 85 ? -12.757 -8.366 13.810 1.00 86.88 85 GLU A CA 1
ATOM 620 C C . GLU A 1 85 ? -13.780 -8.493 12.671 1.00 86.88 85 GLU A C 1
ATOM 622 O O . GLU A 1 85 ? -13.913 -9.557 12.063 1.00 86.88 85 GLU A O 1
ATOM 627 N N . ASN A 1 86 ? -14.455 -7.389 12.338 1.00 85.50 86 ASN A N 1
ATOM 628 C CA . ASN A 1 86 ? -15.380 -7.290 11.208 1.00 85.50 86 ASN A CA 1
ATOM 629 C C . ASN A 1 86 ? -14.692 -7.046 9.861 1.00 85.50 86 ASN A C 1
ATOM 631 O O . ASN A 1 86 ? -15.363 -6.822 8.857 1.00 85.50 86 ASN A O 1
ATOM 635 N N . GLY A 1 87 ? -13.359 -7.069 9.827 1.00 87.44 87 GLY A N 1
ATOM 636 C CA . GLY A 1 87 ? -12.566 -6.843 8.626 1.00 87.44 87 GLY A CA 1
ATOM 637 C C . GLY A 1 87 ? -12.370 -5.369 8.262 1.00 87.44 87 GLY A C 1
ATOM 638 O O . GLY A 1 87 ? -11.696 -5.091 7.269 1.00 87.44 87 GLY A O 1
ATOM 639 N N . MET A 1 88 ? -12.902 -4.414 9.038 1.00 89.75 88 MET A N 1
ATOM 640 C CA . MET A 1 88 ? -12.649 -2.990 8.796 1.00 89.75 88 MET A CA 1
ATOM 641 C C . MET A 1 88 ? -11.193 -2.640 9.090 1.00 89.75 88 MET A C 1
ATOM 643 O O . MET A 1 88 ? -10.656 -2.943 10.155 1.00 89.75 88 MET A O 1
ATOM 647 N N . ARG A 1 89 ? -10.557 -1.967 8.137 1.00 93.00 89 ARG A N 1
ATOM 648 C CA . ARG A 1 89 ? -9.168 -1.514 8.226 1.00 93.00 89 ARG A CA 1
ATOM 649 C C . ARG A 1 89 ? -9.099 -0.099 8.784 1.00 93.00 89 ARG A C 1
ATOM 651 O O . ARG A 1 89 ? -9.937 0.728 8.439 1.00 93.00 89 ARG A O 1
ATOM 658 N N . TYR A 1 90 ? -8.082 0.181 9.591 1.00 93.88 90 TYR A N 1
ATOM 659 C CA . TYR A 1 90 ? -7.835 1.515 10.136 1.00 93.88 90 TYR A CA 1
ATOM 660 C C . TYR A 1 90 ? -6.343 1.856 10.139 1.00 93.88 90 TYR A C 1
ATOM 662 O O . TYR A 1 90 ? -5.489 0.965 10.135 1.00 93.88 90 TYR A O 1
ATOM 670 N N . ILE A 1 91 ? -6.064 3.160 10.141 1.00 94.38 91 ILE A N 1
ATOM 671 C CA . ILE A 1 91 ? -4.730 3.748 10.267 1.00 94.38 91 ILE A CA 1
ATOM 672 C C . ILE A 1 91 ? -4.821 4.836 11.335 1.00 94.38 91 ILE A C 1
ATOM 674 O O . ILE A 1 91 ? -5.757 5.635 11.309 1.00 94.38 91 ILE A O 1
ATOM 678 N N . ILE A 1 92 ? -3.873 4.846 12.266 1.00 95.38 92 ILE A N 1
ATOM 679 C CA . ILE A 1 92 ? -3.723 5.889 13.288 1.00 95.38 92 ILE A CA 1
ATOM 680 C C . ILE A 1 92 ? -2.428 6.640 12.982 1.00 95.38 92 ILE A C 1
ATOM 682 O O . ILE A 1 92 ? -1.438 5.987 12.650 1.00 95.38 92 ILE A O 1
ATOM 686 N N . TYR A 1 93 ? -2.475 7.970 13.065 1.00 90.56 93 TYR A N 1
ATOM 687 C CA . TYR A 1 93 ? -1.366 8.901 12.843 1.00 90.56 93 TYR A CA 1
ATOM 688 C C . TYR A 1 93 ? -1.048 9.664 14.128 1.00 90.56 93 TYR A C 1
ATOM 690 O O . TYR A 1 93 ? -2.016 9.939 14.879 1.00 90.56 93 TYR A O 1
#

Secondary structure (DSSP, 8-state):
--SSHHHHHHHHHHHHHHHHHHSPPP---PPPP---------------------------PPPPPPGGGG-SSPPPTT-EEEE-TTS-EEEE-